Protein AF-A0A7W0J9W2-F1 (afdb_monomer_lite)

Sequence (109 aa):
MKICPLNRRNPKALREWMARLPEGSPWLFPSRKGKANGFGEKEPQPITVRGLGYAVKRYAELAKVEDVSCHDLRHRFGYRMAEKTALHRLAQIMGHDSLDTTMVYVRGT

Secondary structure (DSSP, 8-state):
----PPPTT-HHHHHHHHTTSPTT---SSB-TT-EE-TTS-EE--BPPHHHHHHHHHHHHHHTT--S--HHHHHHHHHHHHHTTS-HHHHHHHHT-SSSHHHHTTTS--

pLDDT: mean 84.44, std 9.6, range [45.12, 96.06]

Structure (mmCIF, N/CA/C/O backbone):
data_AF-A0A7W0J9W2-F1
#
_entry.id   AF-A0A7W0J9W2-F1
#
loop_
_atom_site.group_PDB
_atom_site.id
_atom_site.type_symbol
_atom_site.label_atom_id
_atom_site.label_alt_id
_atom_site.label_comp_id
_atom_site.label_asym_id
_atom_site.label_entity_id
_atom_site.label_seq_id
_atom_site.pdbx_PDB_ins_code
_atom_site.Cartn_x
_atom_site.Cartn_y
_atom_site.Cartn_z
_atom_site.occupancy
_atom_site.B_iso_or_equiv
_atom_site.auth_seq_id
_atom_site.auth_comp_id
_atom_site.auth_asym_id
_atom_site.auth_atom_id
_atom_site.pdbx_PDB_model_num
ATOM 1 N N . MET A 1 1 ? -14.549 -11.418 -9.555 1.00 50.00 1 MET A N 1
ATOM 2 C CA . MET A 1 1 ? -13.825 -11.295 -8.268 1.00 50.00 1 MET A CA 1
ATOM 3 C C . MET A 1 1 ? -12.331 -11.229 -8.567 1.00 50.00 1 MET A C 1
ATOM 5 O O . MET A 1 1 ? -11.818 -12.170 -9.156 1.00 50.00 1 MET A O 1
ATOM 9 N N . LYS A 1 2 ? -11.652 -10.109 -8.276 1.00 66.88 2 LYS A N 1
ATOM 10 C CA . LYS A 1 2 ? -10.203 -9.957 -8.521 1.00 66.88 2 LYS A CA 1
ATOM 11 C C . LYS A 1 2 ? -9.446 -10.510 -7.308 1.00 66.88 2 LYS A C 1
ATOM 13 O O . LYS A 1 2 ? -9.701 -10.071 -6.192 1.00 66.88 2 LYS A O 1
ATOM 18 N N . ILE A 1 3 ? -8.566 -11.489 -7.513 1.00 69.75 3 ILE A N 1
ATOM 19 C CA . ILE A 1 3 ? -7.782 -12.121 -6.441 1.00 69.75 3 ILE A CA 1
ATOM 20 C C . ILE A 1 3 ? -6.365 -11.548 -6.490 1.00 69.75 3 ILE A C 1
ATOM 22 O O . ILE A 1 3 ? -5.669 -11.719 -7.487 1.00 69.75 3 ILE A O 1
ATOM 26 N N . CYS A 1 4 ? -5.934 -10.888 -5.413 1.00 69.75 4 CYS A N 1
ATOM 27 C CA . CYS A 1 4 ? -4.552 -10.445 -5.251 1.00 69.75 4 CYS A CA 1
ATOM 28 C C . CYS A 1 4 ? -3.817 -11.430 -4.326 1.00 69.75 4 CYS A C 1
ATOM 30 O O . CYS A 1 4 ? -4.197 -11.556 -3.158 1.00 69.75 4 CYS A O 1
ATOM 32 N N . PRO A 1 5 ? -2.803 -12.163 -4.818 1.00 70.81 5 PRO A N 1
ATOM 33 C CA . PRO A 1 5 ? -2.080 -13.123 -3.999 1.00 70.81 5 PRO A CA 1
ATOM 34 C C . PRO A 1 5 ? -1.268 -12.402 -2.919 1.00 70.81 5 PRO A C 1
ATOM 36 O O . PRO A 1 5 ? -0.431 -11.546 -3.207 1.00 70.81 5 PRO A O 1
ATOM 39 N N . LEU A 1 6 ? -1.478 -12.783 -1.660 1.00 71.56 6 LEU A N 1
ATOM 40 C CA . LEU A 1 6 ? -0.616 -12.354 -0.562 1.00 71.56 6 LEU A CA 1
ATOM 41 C C . LEU A 1 6 ? 0.713 -13.109 -0.637 1.00 71.56 6 LEU A C 1
ATOM 43 O O . LEU A 1 6 ? 0.747 -14.312 -0.906 1.00 71.56 6 LEU A O 1
ATOM 47 N N . ASN A 1 7 ? 1.826 -12.414 -0.394 1.00 69.44 7 ASN A N 1
ATOM 48 C CA . ASN A 1 7 ? 3.127 -13.070 -0.408 1.00 69.44 7 ASN A CA 1
ATOM 49 C C . ASN A 1 7 ? 3.202 -14.153 0.690 1.00 69.44 7 ASN A C 1
ATOM 51 O O . ASN A 1 7 ? 2.643 -14.027 1.781 1.00 69.44 7 ASN A O 1
ATOM 55 N N . ARG A 1 8 ? 3.936 -15.234 0.414 1.00 63.12 8 ARG A N 1
ATOM 56 C CA . ARG A 1 8 ? 4.056 -16.389 1.322 1.00 63.12 8 ARG A CA 1
ATOM 57 C C . ARG A 1 8 ? 4.730 -16.041 2.664 1.00 63.12 8 ARG A C 1
ATOM 59 O O . ARG A 1 8 ? 4.661 -16.829 3.601 1.00 63.12 8 ARG A O 1
ATOM 66 N N . ARG A 1 9 ? 5.376 -14.868 2.765 1.00 58.56 9 ARG A N 1
ATOM 67 C CA . ARG A 1 9 ? 6.154 -14.422 3.934 1.00 58.56 9 ARG A CA 1
ATOM 68 C C . ARG A 1 9 ? 5.336 -13.720 5.024 1.00 58.56 9 ARG A C 1
ATOM 70 O O . ARG A 1 9 ? 5.830 -13.671 6.143 1.00 58.56 9 ARG A O 1
ATOM 77 N N . ASN A 1 10 ? 4.114 -13.235 4.770 1.00 61.41 10 ASN A N 1
ATOM 78 C CA . ASN A 1 10 ? 3.383 -12.414 5.757 1.00 61.41 10 ASN A CA 1
ATOM 79 C C . ASN A 1 10 ? 2.094 -12.965 6.404 1.00 61.41 10 ASN A C 1
ATOM 81 O O . ASN A 1 10 ? 1.330 -12.165 6.950 1.00 61.41 10 ASN A O 1
ATOM 85 N N . PRO A 1 11 ? 1.822 -14.283 6.477 1.00 72.62 11 PRO A N 1
ATOM 86 C CA . PRO A 1 11 ? 0.640 -14.728 7.206 1.00 72.62 11 PRO A CA 1
ATOM 87 C C . PRO A 1 11 ? 0.777 -14.521 8.726 1.00 72.62 11 PRO A C 1
ATOM 89 O O . PRO A 1 11 ? -0.234 -14.401 9.405 1.00 72.62 11 PRO A O 1
ATOM 92 N N . LYS A 1 12 ? 1.998 -14.445 9.281 1.00 83.88 12 LYS A N 1
ATOM 93 C CA . LYS A 1 12 ? 2.212 -14.274 10.729 1.00 83.88 12 LYS A CA 1
ATOM 94 C C . LYS A 1 12 ? 1.751 -12.902 11.227 1.00 83.88 12 LYS A C 1
ATOM 96 O O . LYS A 1 12 ? 0.871 -12.845 12.074 1.00 83.88 12 LYS A O 1
ATOM 101 N N . ALA A 1 13 ? 2.286 -11.819 10.661 1.00 84.50 13 ALA A N 1
ATOM 102 C CA . ALA A 1 13 ? 1.925 -10.460 11.065 1.00 84.50 13 ALA A CA 1
ATOM 103 C C . ALA A 1 13 ? 0.425 -10.181 10.869 1.00 84.50 13 ALA A C 1
ATOM 105 O O . ALA A 1 13 ? -0.204 -9.553 11.715 1.00 84.50 13 ALA A O 1
ATOM 106 N N . LEU A 1 14 ? -0.164 -10.698 9.782 1.00 86.62 14 LEU A N 1
ATOM 107 C CA . LEU A 1 14 ? -1.599 -10.563 9.540 1.00 86.62 14 LEU A CA 1
ATOM 108 C C . LEU A 1 14 ? -2.431 -11.327 10.579 1.00 86.62 14 LEU A C 1
ATOM 110 O O . LEU A 1 14 ? -3.407 -10.784 11.080 1.00 86.62 14 LEU A O 1
ATOM 114 N N . ARG A 1 15 ? -2.036 -12.551 10.948 1.00 88.31 15 ARG A N 1
ATOM 115 C CA . ARG A 1 15 ? -2.712 -13.320 12.007 1.00 88.31 15 ARG A CA 1
ATOM 116 C C . ARG A 1 15 ? -2.591 -12.648 13.372 1.00 88.31 15 ARG A C 1
ATOM 118 O O . ARG A 1 15 ? -3.585 -12.541 14.079 1.00 88.31 15 ARG A O 1
ATOM 125 N N . GLU A 1 16 ? -1.400 -12.168 13.723 1.00 90.56 16 GLU A N 1
ATOM 126 C CA . GLU A 1 16 ? -1.165 -11.426 14.970 1.00 90.56 16 GLU A CA 1
ATOM 127 C C . GLU A 1 16 ? -1.996 -10.143 15.032 1.00 90.56 16 GLU A C 1
ATOM 129 O O . GLU A 1 16 ? -2.494 -9.777 16.093 1.00 90.56 16 GLU A O 1
ATOM 134 N N . TRP A 1 17 ? -2.170 -9.471 13.893 1.00 89.44 17 TRP A N 1
ATOM 135 C CA . TRP A 1 17 ? -3.061 -8.326 13.774 1.00 89.44 17 TRP A CA 1
ATOM 136 C C . TRP A 1 17 ? -4.532 -8.719 13.937 1.00 89.44 17 TRP A C 1
ATOM 138 O O . TRP A 1 17 ? -5.239 -8.098 14.725 1.00 89.44 17 TRP A O 1
ATOM 148 N N . MET A 1 18 ? -4.984 -9.770 13.245 1.00 89.69 18 MET A N 1
ATOM 149 C CA . MET A 1 18 ? -6.366 -10.253 13.327 1.00 89.69 18 MET A CA 1
ATOM 150 C C . MET A 1 18 ? -6.752 -10.669 14.751 1.00 89.69 18 MET A C 1
ATOM 152 O O . MET A 1 18 ? -7.871 -10.402 15.172 1.00 89.69 18 MET A O 1
ATOM 156 N N . ALA A 1 19 ? -5.817 -11.239 15.516 1.00 90.88 19 ALA A N 1
ATOM 157 C CA . ALA A 1 19 ? -6.024 -11.585 16.924 1.00 90.88 19 ALA A CA 1
ATOM 158 C C . ALA A 1 19 ? -6.236 -10.365 17.846 1.00 90.88 19 ALA A C 1
ATOM 160 O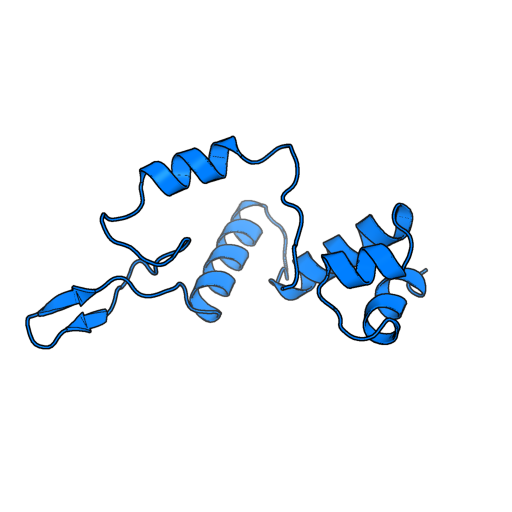 O . ALA A 1 19 ? -6.666 -10.528 18.982 1.00 90.88 19 ALA A O 1
ATOM 161 N N . ARG A 1 20 ? -5.918 -9.149 17.382 1.00 89.12 20 ARG A N 1
ATOM 162 C CA . ARG A 1 20 ? -6.090 -7.887 18.126 1.00 89.12 20 ARG A CA 1
ATOM 163 C C . ARG A 1 20 ? -7.280 -7.064 17.634 1.00 89.12 20 ARG A C 1
ATOM 165 O O . ARG A 1 20 ? -7.457 -5.934 18.093 1.00 89.12 20 ARG A O 1
ATOM 172 N N . LEU A 1 21 ? -8.044 -7.566 16.663 1.00 87.31 21 LEU A N 1
ATOM 173 C CA . LEU A 1 21 ? -9.198 -6.840 16.149 1.00 87.31 21 LEU A CA 1
ATOM 174 C C . LEU A 1 21 ? -10.288 -6.747 17.224 1.00 87.31 21 LEU A C 1
ATOM 176 O O . LEU A 1 21 ? -10.486 -7.707 17.968 1.00 87.31 21 LEU A O 1
ATOM 180 N N . PRO A 1 22 ? -11.009 -5.614 17.303 1.00 81.50 22 PRO A N 1
ATOM 181 C CA . PRO A 1 22 ? -12.204 -5.523 18.128 1.00 81.50 22 PRO A CA 1
ATOM 182 C C . PRO A 1 22 ? -13.197 -6.621 17.749 1.00 81.50 22 PRO A C 1
ATOM 184 O O . PRO A 1 22 ? -13.398 -6.896 16.559 1.00 81.50 22 PRO A O 1
ATOM 187 N N . GLU A 1 23 ? -13.823 -7.222 18.757 1.00 79.38 23 GLU A N 1
ATOM 188 C CA . GLU A 1 23 ? -14.860 -8.227 18.553 1.00 79.38 23 GLU A CA 1
ATOM 189 C C . GLU A 1 23 ? -15.985 -7.655 17.677 1.00 79.38 23 GLU A C 1
ATOM 191 O O . GLU A 1 23 ? -16.393 -6.503 17.830 1.00 79.38 23 GLU A O 1
ATOM 196 N N . GLY A 1 24 ? -16.423 -8.433 16.686 1.00 78.19 24 GLY A N 1
ATOM 197 C CA . GLY A 1 24 ? -17.469 -8.013 15.751 1.00 78.19 24 GLY A CA 1
ATOM 198 C C . GLY A 1 24 ? -17.055 -6.968 14.705 1.00 78.19 24 GLY A C 1
ATOM 199 O O . GLY A 1 24 ? -17.919 -6.505 13.963 1.00 78.19 24 GLY A O 1
ATOM 200 N N . SER A 1 25 ? -15.773 -6.591 14.584 1.00 81.94 25 SER A N 1
ATOM 201 C CA . SER A 1 25 ? -15.334 -5.673 13.519 1.00 81.94 25 SER A CA 1
ATOM 202 C C . SER A 1 25 ? -15.499 -6.310 12.128 1.00 81.94 25 SER A C 1
ATOM 204 O O . SER A 1 25 ? -14.803 -7.282 11.825 1.00 81.94 25 SER A O 1
ATOM 206 N N . PRO A 1 26 ? -16.315 -5.736 11.220 1.00 88.25 26 PRO A N 1
ATOM 207 C CA . PRO A 1 26 ? -16.460 -6.256 9.857 1.00 88.25 26 PRO A CA 1
ATOM 208 C C . PRO A 1 26 ? -15.267 -5.891 8.955 1.00 88.25 26 PRO A C 1
ATOM 210 O O . PRO A 1 26 ? -15.161 -6.362 7.823 1.00 88.25 26 PRO A O 1
ATOM 213 N N . TRP A 1 27 ? -14.358 -5.036 9.435 1.00 90.94 27 TRP A N 1
ATOM 214 C CA . TRP A 1 27 ? -13.235 -4.507 8.667 1.00 90.94 27 TRP A CA 1
ATOM 215 C C . TRP A 1 27 ? -11.914 -5.130 9.113 1.00 90.94 27 TRP A C 1
ATOM 217 O O . TRP A 1 27 ? -11.613 -5.161 10.306 1.00 90.94 27 TRP A O 1
ATOM 227 N N . LEU A 1 28 ? -11.074 -5.526 8.147 1.00 90.31 28 LEU A N 1
ATOM 228 C CA . LEU A 1 28 ? -9.719 -6.021 8.419 1.00 90.31 28 LEU A CA 1
ATOM 229 C C . LEU A 1 28 ? -8.811 -4.935 9.016 1.00 90.31 28 LEU A C 1
ATOM 231 O O . LEU A 1 28 ? -7.925 -5.242 9.802 1.00 90.31 28 LEU A O 1
ATOM 235 N N . PHE A 1 29 ? -9.029 -3.668 8.656 1.00 91.06 29 PHE A N 1
ATOM 236 C CA . PHE A 1 29 ? -8.276 -2.524 9.172 1.00 91.06 29 PHE A CA 1
ATOM 237 C C . PHE A 1 29 ? -9.240 -1.444 9.683 1.00 91.06 29 PHE A C 1
ATOM 239 O O . PHE A 1 29 ? -9.588 -0.527 8.931 1.00 91.06 29 PHE A O 1
ATOM 246 N N . PRO A 1 30 ? -9.709 -1.543 10.939 1.00 90.62 30 PRO A N 1
ATOM 247 C CA . PRO A 1 30 ? -10.562 -0.526 11.529 1.00 90.62 30 PRO A CA 1
ATOM 248 C C . PRO A 1 30 ? -9.782 0.761 11.843 1.00 90.62 30 PRO A C 1
ATOM 250 O O . PRO A 1 30 ? -8.621 0.750 12.257 1.00 90.62 30 PRO A O 1
ATOM 253 N N . SER A 1 31 ? -10.442 1.899 11.669 1.00 87.62 31 SER A N 1
ATOM 254 C CA . SER A 1 31 ? -9.978 3.213 12.095 1.00 87.62 31 SER A CA 1
ATOM 255 C C . SER A 1 31 ? -9.985 3.317 13.617 1.00 87.62 31 SER A C 1
ATOM 257 O O . SER A 1 31 ? -10.970 2.987 14.274 1.00 87.62 31 SER A O 1
ATOM 259 N N . ARG A 1 32 ? -8.921 3.894 14.184 1.00 79.50 32 ARG A N 1
ATOM 260 C CA . ARG A 1 32 ? -8.785 4.098 15.634 1.00 79.50 32 ARG A CA 1
ATOM 261 C C . ARG A 1 32 ? -9.831 5.050 16.226 1.00 79.50 32 ARG A C 1
ATOM 263 O O . ARG A 1 32 ? -10.109 4.977 17.417 1.00 79.50 32 ARG A O 1
ATOM 270 N N . LYS A 1 33 ? -10.374 5.981 15.431 1.00 77.94 33 LYS A N 1
ATOM 271 C CA . LYS A 1 33 ? -11.331 6.982 15.934 1.00 77.94 33 LYS A CA 1
ATOM 272 C C . LYS A 1 33 ? -12.754 6.431 16.089 1.00 77.94 33 LYS A C 1
ATOM 274 O O . LYS A 1 33 ? -13.472 6.942 16.945 1.00 77.94 33 LYS A O 1
ATOM 279 N N . GLY A 1 34 ? -13.132 5.406 15.315 1.00 76.44 34 GLY A N 1
ATOM 280 C CA . GLY A 1 34 ? -14.525 4.956 15.193 1.00 76.44 34 GLY A CA 1
ATOM 281 C C . GLY A 1 34 ? -15.477 6.083 14.764 1.00 76.44 34 GLY A C 1
ATOM 282 O O . GLY A 1 34 ? -15.042 7.203 14.473 1.00 76.44 34 GLY A O 1
ATOM 283 N N . LYS A 1 35 ? -16.778 5.802 14.732 1.00 80.75 35 LYS A N 1
ATOM 284 C CA . LYS A 1 35 ? -17.831 6.825 14.634 1.00 80.75 35 LYS A CA 1
ATOM 285 C C . LYS A 1 35 ? -18.756 6.660 15.831 1.00 80.75 35 LYS A C 1
ATOM 287 O O . LYS A 1 35 ? -19.187 5.547 16.101 1.00 80.75 35 LYS A O 1
ATOM 292 N N . ALA A 1 36 ? -19.019 7.746 16.554 1.00 80.75 36 ALA A N 1
ATOM 293 C CA . ALA A 1 36 ? -20.008 7.716 17.621 1.00 80.75 36 ALA A CA 1
ATOM 294 C C . ALA A 1 36 ? -21.401 7.523 17.008 1.00 80.75 36 ALA A C 1
ATOM 296 O O . ALA A 1 36 ? -21.757 8.234 16.060 1.00 80.75 36 ALA A O 1
ATOM 297 N N . ASN A 1 37 ? -22.157 6.561 17.521 1.00 79.94 37 ASN A N 1
ATOM 298 C CA . ASN A 1 37 ? -23.570 6.417 17.206 1.00 79.94 37 ASN A CA 1
ATOM 299 C C . ASN A 1 37 ? -24.410 7.384 18.063 1.00 79.94 37 ASN A C 1
A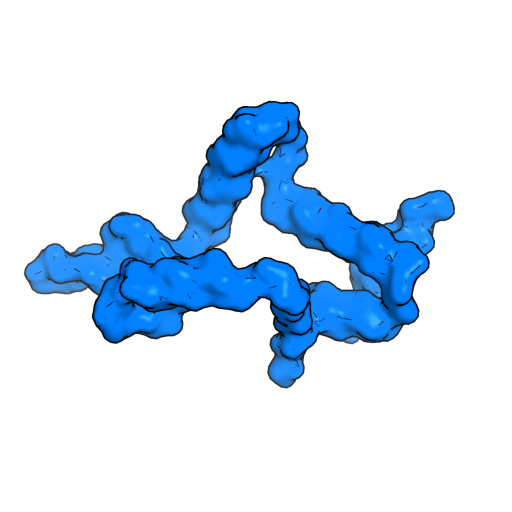TOM 301 O O . ASN A 1 37 ? -23.882 8.118 18.902 1.00 79.94 37 ASN A O 1
ATOM 305 N N . GLY A 1 38 ? -25.728 7.403 17.843 1.00 79.44 38 GLY A N 1
ATOM 306 C CA . GLY A 1 38 ? -26.657 8.267 18.586 1.00 79.44 38 GLY A CA 1
ATOM 307 C C . GLY A 1 38 ? -26.698 8.015 20.101 1.00 79.44 38 GLY A C 1
ATOM 308 O O . GLY A 1 38 ? -27.253 8.832 20.826 1.00 79.44 38 GLY A O 1
ATOM 309 N N . PHE A 1 39 ? -26.084 6.927 20.575 1.00 79.38 39 PHE A N 1
ATOM 310 C CA . PHE A 1 39 ? -26.012 6.524 21.980 1.00 79.38 39 PHE A CA 1
ATOM 311 C C . PHE A 1 39 ? -24.620 6.749 22.599 1.00 79.38 39 PHE A C 1
ATOM 313 O O . PHE A 1 39 ? -24.389 6.395 23.751 1.00 79.38 39 PHE A O 1
ATOM 320 N N . GLY A 1 40 ? -23.679 7.353 21.861 1.00 77.94 40 GLY A N 1
ATOM 321 C CA . GLY A 1 40 ? -22.325 7.652 22.343 1.00 77.94 40 GLY A CA 1
ATOM 322 C C . GLY A 1 40 ? -21.339 6.479 22.273 1.00 77.94 40 GLY A C 1
ATOM 323 O O . GLY A 1 40 ? -20.154 6.661 22.567 1.00 77.94 40 GLY A O 1
ATOM 324 N N . GLU A 1 41 ? -21.778 5.302 21.828 1.00 80.69 41 GLU A N 1
ATOM 325 C CA . GLU A 1 41 ? -20.902 4.157 21.583 1.00 80.69 41 GLU A CA 1
ATOM 326 C C . GLU A 1 41 ? -20.135 4.349 20.272 1.00 80.69 41 GLU A C 1
ATOM 328 O O . GLU A 1 41 ? -20.632 4.937 19.308 1.00 80.69 41 GLU A O 1
ATOM 333 N N . LYS A 1 42 ? -18.892 3.864 20.221 1.00 80.56 42 LYS A N 1
ATOM 334 C CA . LYS A 1 42 ? -18.055 3.982 19.023 1.00 80.56 42 LYS A CA 1
ATOM 335 C C . LYS A 1 42 ? -18.166 2.732 18.174 1.00 80.56 42 LYS A C 1
ATOM 337 O O . LYS A 1 42 ? -17.596 1.698 18.507 1.00 80.56 42 LYS A O 1
ATOM 342 N N . GLU A 1 43 ? -18.797 2.875 17.022 1.00 83.31 43 GLU A N 1
ATOM 343 C CA . GLU A 1 43 ? -18.845 1.818 16.025 1.00 83.31 43 GLU A CA 1
ATOM 344 C C . GLU A 1 43 ? -17.525 1.752 15.236 1.00 83.31 43 GLU A C 1
ATOM 346 O O . GLU A 1 43 ? -16.976 2.801 14.848 1.00 83.31 43 GLU A O 1
ATOM 351 N N . PRO A 1 44 ? -17.004 0.540 14.959 1.00 84.38 44 PRO A N 1
ATOM 352 C CA . PRO A 1 44 ? -15.843 0.357 14.102 1.00 84.38 44 PRO A CA 1
ATOM 353 C C . PRO A 1 44 ? -16.108 0.900 12.697 1.00 84.38 44 PRO A C 1
ATOM 355 O O . PRO A 1 44 ? -17.086 0.557 12.041 1.00 84.38 44 PRO A O 1
ATOM 358 N N . GLN A 1 45 ? -15.191 1.723 12.203 1.00 89.25 45 GLN A N 1
ATOM 359 C CA . GLN A 1 45 ? -15.227 2.251 10.839 1.00 89.25 45 GLN A CA 1
ATOM 360 C C . GLN A 1 45 ? -14.008 1.751 10.073 1.00 89.25 45 GLN A C 1
ATOM 362 O O . GLN A 1 45 ? -12.974 1.534 10.706 1.00 89.25 45 GLN A O 1
ATOM 367 N N . PRO A 1 46 ? -14.062 1.600 8.741 1.00 91.62 46 PRO A N 1
ATOM 368 C CA . PRO A 1 46 ? -12.872 1.258 7.979 1.00 91.62 46 PRO A CA 1
ATOM 369 C C . PRO A 1 46 ? -11.840 2.390 8.066 1.00 91.62 46 PRO A C 1
ATOM 371 O O . PRO A 1 46 ? -12.172 3.564 8.273 1.00 91.62 46 PRO A O 1
ATOM 374 N N . ILE A 1 47 ? -10.562 2.050 7.904 1.00 92.31 47 ILE A N 1
ATOM 375 C CA . ILE A 1 47 ? -9.518 3.058 7.725 1.00 92.31 47 ILE A CA 1
ATOM 376 C C . ILE A 1 47 ? -9.838 3.936 6.506 1.00 92.31 47 ILE A C 1
ATOM 378 O O . ILE A 1 47 ? -10.215 3.452 5.441 1.00 92.31 47 ILE A O 1
ATOM 382 N N . THR A 1 48 ? -9.687 5.250 6.659 1.00 92.50 48 THR A N 1
ATOM 383 C CA . THR A 1 48 ? -9.876 6.185 5.546 1.00 92.50 48 THR A CA 1
ATOM 384 C C . THR A 1 48 ? -8.632 6.224 4.662 1.00 92.50 48 THR A C 1
ATOM 386 O O . THR A 1 48 ? -7.523 5.976 5.136 1.00 92.50 48 THR A O 1
ATOM 389 N N . VAL A 1 49 ? -8.780 6.630 3.397 1.00 91.81 49 VAL A N 1
ATOM 390 C CA . VAL A 1 49 ? -7.640 6.834 2.477 1.00 91.81 49 VAL A CA 1
ATOM 391 C C . VAL A 1 49 ? -6.597 7.771 3.091 1.00 91.81 49 VAL A C 1
ATOM 393 O O . VAL A 1 49 ? -5.402 7.485 3.077 1.00 91.81 49 VAL A O 1
ATOM 396 N N . ARG A 1 50 ? -7.052 8.861 3.718 1.00 90.62 50 ARG A N 1
ATOM 397 C CA . ARG A 1 50 ? -6.179 9.803 4.426 1.00 90.62 50 ARG A CA 1
ATOM 398 C C . ARG A 1 50 ? -5.485 9.152 5.626 1.00 90.62 50 ARG A C 1
ATOM 400 O O . ARG A 1 50 ? -4.300 9.381 5.835 1.00 90.62 50 ARG A O 1
ATOM 407 N N . GLY A 1 51 ? -6.203 8.336 6.400 1.00 91.69 51 GLY A N 1
ATOM 408 C CA . GLY A 1 51 ? -5.636 7.582 7.520 1.00 91.69 51 GLY A CA 1
ATOM 409 C C . GLY A 1 51 ? -4.543 6.611 7.075 1.00 91.69 51 GLY A C 1
ATOM 410 O O . GLY A 1 51 ? -3.488 6.549 7.704 1.00 91.69 51 GLY A O 1
ATOM 411 N N . LEU A 1 52 ? -4.757 5.918 5.954 1.00 92.25 52 LEU A N 1
ATOM 412 C CA . LEU A 1 52 ? -3.750 5.050 5.349 1.00 92.25 52 LEU A CA 1
ATOM 413 C C . LEU A 1 52 ? -2.536 5.853 4.860 1.00 92.25 52 LEU A C 1
ATOM 415 O O . LEU A 1 52 ? -1.403 5.471 5.141 1.00 92.25 52 LEU A O 1
ATOM 419 N N . GLY A 1 53 ? -2.761 6.999 4.212 1.00 93.12 53 GLY A N 1
ATOM 420 C CA . GLY A 1 53 ? -1.692 7.909 3.793 1.00 93.12 53 GLY A CA 1
ATOM 421 C C . GLY A 1 53 ? -0.831 8.394 4.963 1.00 93.12 53 GLY A C 1
ATOM 422 O O . GLY A 1 53 ? 0.393 8.364 4.875 1.00 93.12 53 GLY A O 1
ATOM 423 N N . TYR A 1 54 ? -1.448 8.754 6.094 1.00 92.25 54 TYR A N 1
ATOM 424 C CA . TYR A 1 54 ? -0.712 9.097 7.316 1.00 92.25 54 TYR A CA 1
ATOM 425 C C . TYR A 1 54 ? 0.109 7.926 7.859 1.00 92.25 54 TYR A C 1
ATOM 427 O O . TYR A 1 54 ? 1.238 8.133 8.299 1.00 92.25 54 TYR A O 1
ATOM 435 N N . ALA A 1 55 ? -0.435 6.706 7.832 1.00 92.62 55 ALA A N 1
ATOM 436 C CA . ALA A 1 55 ? 0.302 5.523 8.263 1.00 92.62 55 ALA A CA 1
ATOM 437 C C . ALA A 1 55 ? 1.539 5.287 7.383 1.00 92.62 55 ALA A C 1
ATOM 439 O O . ALA A 1 55 ? 2.630 5.098 7.917 1.00 92.62 55 ALA A O 1
ATOM 440 N N . VAL A 1 56 ? 1.391 5.364 6.056 1.00 93.94 56 VAL A N 1
ATOM 441 C CA . VAL A 1 56 ? 2.514 5.231 5.114 1.00 93.94 56 VAL A CA 1
ATOM 442 C C . VAL A 1 56 ? 3.563 6.310 5.357 1.00 93.94 56 VAL A C 1
ATOM 444 O O . VAL A 1 56 ? 4.730 5.971 5.531 1.00 93.94 56 VAL A O 1
ATOM 447 N N . LYS A 1 57 ? 3.150 7.579 5.465 1.00 92.94 57 LYS A N 1
ATOM 448 C CA . LYS A 1 57 ? 4.066 8.697 5.726 1.00 92.94 57 LYS A CA 1
ATOM 449 C C . LYS A 1 57 ? 4.869 8.486 7.011 1.00 92.94 57 LYS A C 1
ATOM 451 O O . LYS A 1 57 ? 6.089 8.589 6.994 1.00 92.94 57 LYS A O 1
ATOM 456 N N . ARG A 1 58 ? 4.200 8.096 8.101 1.00 93.75 58 ARG A N 1
ATOM 457 C CA . ARG A 1 58 ? 4.855 7.811 9.385 1.00 93.75 58 ARG A CA 1
ATOM 458 C C . ARG A 1 58 ? 5.939 6.738 9.253 1.00 93.75 58 ARG A C 1
ATOM 460 O O . ARG A 1 58 ? 7.009 6.872 9.836 1.00 93.75 58 A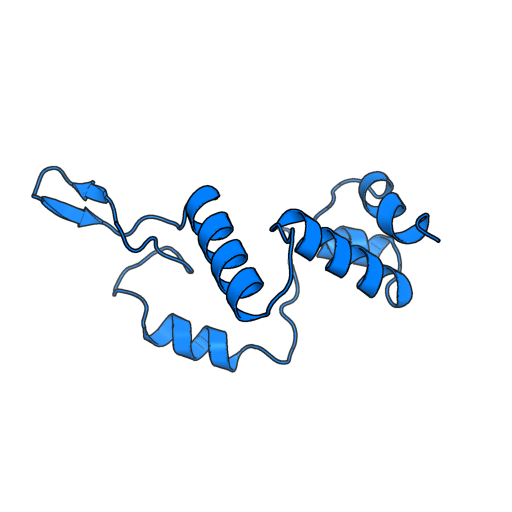RG A O 1
ATOM 467 N N . TYR A 1 59 ? 5.661 5.645 8.543 1.00 94.44 59 TYR A N 1
ATOM 468 C CA . TYR A 1 59 ? 6.649 4.576 8.379 1.00 94.44 59 TYR A CA 1
ATOM 469 C C . TYR A 1 59 ? 7.767 4.948 7.402 1.00 94.44 59 TYR A C 1
ATOM 471 O O . TYR A 1 59 ? 8.894 4.506 7.608 1.00 94.44 59 TYR A O 1
ATOM 479 N N . ALA A 1 60 ? 7.487 5.774 6.392 1.00 94.44 60 ALA A N 1
ATOM 480 C CA . ALA A 1 60 ? 8.506 6.320 5.500 1.00 94.44 60 ALA A CA 1
ATOM 481 C C . ALA A 1 60 ? 9.500 7.207 6.272 1.00 94.44 60 ALA A C 1
ATOM 483 O O . ALA A 1 60 ? 10.707 6.991 6.179 1.00 94.44 60 ALA A O 1
ATOM 484 N N . GLU A 1 61 ? 9.000 8.098 7.136 1.00 94.00 61 GLU A N 1
ATOM 485 C CA . GLU A 1 61 ? 9.822 8.934 8.025 1.00 94.00 61 GLU A CA 1
ATOM 486 C C . GLU A 1 61 ? 10.707 8.086 8.954 1.00 94.00 61 GLU A C 1
ATOM 488 O O . GLU A 1 61 ? 11.914 8.307 9.042 1.00 94.00 61 GLU A O 1
ATOM 493 N N . LEU A 1 62 ? 10.137 7.061 9.603 1.00 95.56 62 LEU A N 1
ATOM 494 C CA . LEU A 1 62 ? 10.896 6.138 10.461 1.00 95.56 62 LEU A CA 1
ATOM 495 C C . LEU A 1 62 ? 11.972 5.362 9.689 1.00 95.56 62 LEU A C 1
ATOM 497 O O . LEU A 1 62 ? 13.043 5.085 10.227 1.00 95.56 62 LEU A O 1
ATOM 501 N N . ALA A 1 63 ? 11.686 5.009 8.436 1.00 95.44 63 ALA A N 1
ATOM 502 C CA . ALA A 1 63 ? 12.624 4.339 7.546 1.00 95.44 63 ALA A CA 1
ATOM 503 C C . ALA A 1 63 ? 13.631 5.301 6.889 1.00 95.44 63 ALA A C 1
ATOM 505 O O . ALA A 1 63 ? 14.511 4.830 6.171 1.00 95.44 63 ALA A O 1
ATOM 506 N N . LYS A 1 64 ? 13.521 6.617 7.135 1.00 96.06 64 LYS A N 1
ATOM 507 C CA . LYS A 1 64 ? 14.312 7.678 6.486 1.00 96.06 64 LYS A CA 1
ATOM 508 C C . LYS A 1 64 ? 14.217 7.634 4.958 1.00 96.06 64 LYS A C 1
ATOM 510 O O . LYS A 1 64 ? 15.214 7.793 4.259 1.00 96.06 64 LYS A O 1
ATOM 515 N N . VAL A 1 65 ? 13.013 7.380 4.451 1.00 94.12 65 VAL A N 1
ATOM 516 C CA . VAL A 1 65 ? 12.700 7.432 3.022 1.00 94.12 65 VAL A CA 1
ATOM 517 C C . VAL A 1 65 ? 11.774 8.616 2.787 1.00 94.12 65 VAL A C 1
ATOM 519 O O . VAL A 1 65 ? 10.705 8.704 3.389 1.00 94.12 65 VAL A O 1
ATOM 522 N N . GLU A 1 66 ? 12.199 9.524 1.921 1.00 90.06 66 GLU A N 1
ATOM 523 C CA . GLU A 1 66 ? 11.450 10.731 1.585 1.00 90.06 66 GLU A CA 1
ATOM 524 C C . GLU A 1 66 ? 10.447 10.465 0.453 1.00 90.06 66 GLU A C 1
ATOM 526 O O . GLU A 1 66 ? 10.590 9.508 -0.310 1.00 90.06 66 GLU A O 1
ATOM 531 N N . ASP A 1 67 ? 9.401 11.294 0.391 1.00 85.25 67 ASP A N 1
ATOM 532 C CA . ASP A 1 67 ? 8.433 11.368 -0.713 1.00 85.25 67 ASP A CA 1
ATOM 533 C C . ASP A 1 67 ? 7.777 10.042 -1.142 1.00 85.25 67 ASP A C 1
ATOM 535 O O . ASP A 1 67 ? 7.521 9.797 -2.318 1.00 85.25 67 ASP A O 1
ATOM 539 N N . VAL A 1 68 ? 7.438 9.181 -0.174 1.00 92.12 68 VAL A N 1
ATOM 540 C CA . VAL A 1 68 ? 6.713 7.925 -0.435 1.00 92.12 68 VAL A CA 1
ATOM 541 C C . VAL A 1 68 ? 5.208 8.081 -0.226 1.00 92.12 68 VAL A C 1
ATOM 543 O O . VAL A 1 68 ? 4.736 8.350 0.883 1.00 92.12 68 VAL A O 1
ATOM 546 N N . SER A 1 69 ? 4.432 7.784 -1.268 1.00 91.19 69 SER A N 1
ATOM 547 C CA . SER A 1 69 ? 2.977 7.634 -1.207 1.00 91.19 69 SER A CA 1
ATOM 548 C C . SER A 1 69 ? 2.517 6.184 -1.419 1.00 91.19 69 SER A C 1
ATOM 550 O O . SER A 1 69 ? 3.268 5.293 -1.817 1.00 91.19 69 SER A O 1
ATOM 552 N N . CYS A 1 70 ? 1.222 5.933 -1.194 1.00 91.69 70 CYS A N 1
ATOM 553 C CA . CYS A 1 70 ? 0.609 4.633 -1.489 1.00 91.69 70 CYS A CA 1
ATOM 554 C C . CYS A 1 70 ? 0.718 4.256 -2.978 1.00 91.69 70 CYS A C 1
ATOM 556 O O . CYS A 1 70 ? 0.851 3.074 -3.304 1.00 91.69 70 CYS A O 1
ATOM 558 N N . HIS A 1 71 ? 0.657 5.244 -3.878 1.00 90.44 71 HIS A N 1
ATOM 559 C CA . HIS A 1 71 ? 0.769 5.003 -5.314 1.00 90.44 71 HIS A CA 1
ATOM 560 C C . HIS A 1 71 ? 2.200 4.623 -5.693 1.00 90.44 71 HIS A C 1
ATOM 562 O O . HIS A 1 71 ? 2.375 3.687 -6.469 1.00 90.44 71 HIS A O 1
ATOM 568 N N . ASP A 1 72 ? 3.217 5.232 -5.081 1.00 91.25 72 ASP A N 1
ATOM 569 C CA . ASP A 1 72 ? 4.625 4.891 -5.340 1.00 91.25 72 ASP A CA 1
ATOM 570 C C . ASP A 1 72 ? 4.936 3.450 -4.945 1.00 91.25 72 ASP A C 1
ATOM 572 O O . ASP A 1 72 ? 5.594 2.720 -5.687 1.00 91.25 72 ASP A O 1
ATOM 576 N N . LEU A 1 73 ? 4.379 2.989 -3.818 1.00 91.31 73 LEU A N 1
ATOM 577 C CA . LEU A 1 73 ? 4.476 1.588 -3.405 1.00 91.31 73 LEU A CA 1
ATOM 578 C C . LEU A 1 73 ? 3.845 0.649 -4.445 1.00 91.31 73 LEU A C 1
ATOM 580 O O . LEU A 1 73 ? 4.433 -0.383 -4.786 1.00 91.31 73 LEU A O 1
ATOM 584 N N . ARG A 1 74 ? 2.678 1.015 -4.990 1.00 90.12 74 ARG A N 1
ATOM 585 C CA . ARG A 1 74 ? 2.016 0.260 -6.066 1.00 90.12 74 ARG A CA 1
ATOM 586 C C . ARG A 1 74 ? 2.847 0.263 -7.348 1.00 90.12 74 ARG A C 1
ATOM 588 O O . ARG A 1 74 ? 2.999 -0.792 -7.963 1.00 90.12 74 ARG A O 1
ATOM 595 N N . HIS A 1 75 ? 3.405 1.406 -7.741 1.00 90.50 75 HIS A N 1
ATOM 596 C CA . HIS A 1 75 ? 4.247 1.496 -8.928 1.00 90.50 75 HIS A CA 1
ATOM 597 C C . HIS A 1 75 ? 5.513 0.660 -8.774 1.00 90.50 75 HIS A C 1
ATOM 599 O O . HIS A 1 75 ? 5.836 -0.136 -9.654 1.00 90.50 75 HIS A O 1
ATOM 605 N N . ARG A 1 76 ? 6.185 0.758 -7.623 1.00 90.25 76 ARG A N 1
ATOM 606 C CA . ARG A 1 76 ? 7.380 -0.035 -7.330 1.00 90.25 76 ARG A CA 1
ATOM 607 C C . ARG A 1 76 ? 7.090 -1.530 -7.368 1.00 90.25 76 ARG A C 1
ATOM 609 O O . ARG A 1 76 ? 7.908 -2.286 -7.888 1.00 90.25 76 ARG A O 1
ATOM 616 N N . PHE A 1 77 ? 5.941 -1.952 -6.844 1.00 89.88 77 PHE A N 1
ATOM 617 C CA . PHE A 1 77 ? 5.482 -3.331 -6.970 1.00 89.88 77 PHE A CA 1
ATOM 618 C C . PHE A 1 77 ? 5.301 -3.735 -8.442 1.00 89.88 77 PHE A C 1
ATOM 620 O O . PHE A 1 77 ? 5.828 -4.769 -8.847 1.00 89.88 77 PHE A O 1
ATOM 627 N N . GLY A 1 78 ? 4.622 -2.904 -9.239 1.00 90.12 78 GLY A N 1
ATOM 628 C CA . GLY A 1 78 ? 4.405 -3.131 -10.670 1.00 90.12 78 GLY 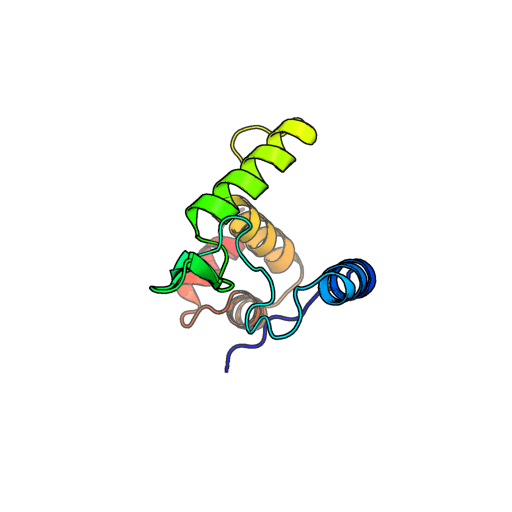A CA 1
ATOM 629 C C . GLY A 1 78 ? 5.709 -3.318 -11.447 1.00 90.12 78 GLY A C 1
ATOM 630 O O . GLY A 1 78 ? 5.894 -4.363 -12.067 1.00 90.12 78 GLY A O 1
ATOM 631 N N . TYR A 1 79 ? 6.645 -2.368 -11.334 1.00 90.38 79 TYR A N 1
ATOM 632 C CA . TYR A 1 79 ? 7.953 -2.437 -12.001 1.00 90.38 79 TYR A CA 1
ATOM 633 C C . TYR A 1 79 ? 8.737 -3.695 -11.607 1.00 90.38 79 TYR A C 1
ATOM 635 O O . TYR A 1 79 ? 9.197 -4.445 -12.462 1.00 90.38 79 TYR A O 1
ATOM 643 N N . ARG A 1 80 ? 8.829 -3.993 -10.303 1.00 90.38 80 ARG A N 1
ATOM 644 C CA . ARG A 1 80 ? 9.568 -5.170 -9.812 1.00 90.38 80 ARG A CA 1
ATOM 645 C C . ARG A 1 80 ? 8.968 -6.495 -10.269 1.00 90.38 80 ARG A C 1
ATOM 647 O O . ARG A 1 80 ? 9.695 -7.470 -10.438 1.00 90.38 80 ARG A O 1
ATOM 654 N N . MET A 1 81 ? 7.647 -6.559 -10.403 1.00 89.25 81 MET A N 1
ATOM 655 C CA . MET A 1 81 ? 6.968 -7.770 -10.852 1.00 89.25 81 MET A CA 1
ATOM 656 C C . MET A 1 81 ? 7.022 -7.926 -12.371 1.00 89.25 81 MET A C 1
ATOM 658 O O . MET A 1 81 ? 7.101 -9.065 -12.830 1.00 89.25 81 MET A O 1
ATOM 662 N N . ALA A 1 82 ? 7.037 -6.827 -13.133 1.00 90.62 82 ALA A N 1
ATOM 663 C CA . ALA A 1 82 ? 7.177 -6.837 -14.590 1.00 90.62 82 ALA A CA 1
ATOM 664 C C . ALA A 1 82 ? 8.468 -7.531 -15.052 1.00 90.62 82 ALA A C 1
ATOM 666 O O . ALA A 1 82 ? 8.434 -8.283 -16.020 1.00 90.62 82 ALA A O 1
ATOM 667 N N . GLU A 1 83 ? 9.563 -7.388 -14.297 1.00 89.19 83 GLU A N 1
ATOM 668 C CA . GLU A 1 83 ? 10.837 -8.085 -14.553 1.00 89.19 83 GLU A CA 1
ATOM 669 C C . GLU A 1 83 ? 10.712 -9.625 -14.546 1.00 89.19 83 GLU A C 1
ATOM 671 O O . GLU A 1 83 ? 11.542 -10.320 -15.125 1.00 89.19 83 GLU A O 1
ATOM 676 N N . LYS A 1 84 ? 9.713 -10.184 -13.847 1.00 90.00 84 LYS A N 1
ATOM 677 C CA . LYS A 1 84 ? 9.622 -11.631 -13.546 1.00 90.00 84 LYS A CA 1
ATOM 678 C C . LYS A 1 84 ? 8.293 -12.270 -13.935 1.00 90.00 84 LYS A C 1
ATOM 680 O O . LYS A 1 84 ? 8.111 -13.470 -13.742 1.00 90.00 84 LYS A O 1
ATOM 685 N N . THR A 1 85 ? 7.342 -11.477 -14.417 1.00 89.00 85 THR A N 1
ATOM 686 C CA . THR A 1 85 ? 5.944 -11.886 -14.567 1.00 89.00 85 THR A CA 1
ATOM 687 C C . THR A 1 85 ? 5.422 -11.446 -15.920 1.00 89.00 85 THR A C 1
ATOM 689 O O . THR A 1 85 ? 5.530 -10.279 -16.282 1.00 89.00 85 THR A O 1
ATOM 692 N N . ALA A 1 86 ? 4.786 -12.364 -16.648 1.00 90.44 86 ALA A N 1
ATOM 693 C CA . ALA A 1 86 ? 4.134 -12.033 -17.909 1.00 90.44 86 ALA A CA 1
ATOM 694 C C . ALA A 1 86 ? 3.073 -10.931 -17.719 1.00 90.44 86 ALA A C 1
ATOM 696 O O . ALA A 1 86 ? 2.309 -10.954 -16.749 1.00 90.44 86 ALA A O 1
ATOM 697 N N . LEU A 1 87 ? 2.980 -10.010 -18.683 1.00 87.25 87 LEU A N 1
ATOM 698 C CA . LEU A 1 87 ? 2.124 -8.817 -18.627 1.00 87.25 87 LEU A CA 1
ATOM 699 C C . LEU A 1 87 ? 0.672 -9.115 -18.212 1.00 87.25 87 LEU A C 1
ATOM 701 O O . LEU A 1 87 ? 0.120 -8.430 -17.356 1.00 87.25 87 LEU A O 1
ATOM 705 N N . HIS A 1 88 ? 0.060 -10.161 -18.772 1.00 88.06 88 HIS A N 1
ATOM 706 C CA . HIS A 1 88 ? -1.326 -10.529 -18.464 1.00 88.06 88 HIS A CA 1
ATOM 707 C C . HIS A 1 88 ? -1.511 -10.974 -17.003 1.00 88.06 88 HIS A C 1
ATOM 709 O O . HIS A 1 88 ? -2.517 -10.646 -16.374 1.00 88.06 88 HIS A O 1
ATOM 715 N N . ARG A 1 89 ? -0.531 -11.687 -16.428 1.00 87.38 89 ARG A N 1
ATOM 716 C CA . ARG A 1 89 ? -0.536 -12.061 -15.005 1.00 87.38 89 ARG A CA 1
ATOM 717 C C . ARG A 1 89 ? -0.319 -10.840 -14.125 1.00 87.38 89 ARG A C 1
ATOM 719 O O . ARG A 1 89 ? -0.990 -10.706 -13.106 1.00 87.38 89 ARG A O 1
ATOM 726 N N . LEU A 1 90 ? 0.582 -9.944 -14.524 1.00 89.00 90 LEU A N 1
ATOM 727 C CA . LEU A 1 90 ? 0.806 -8.698 -13.804 1.00 89.00 90 LEU A CA 1
ATOM 728 C C . LEU A 1 90 ? -0.474 -7.853 -13.763 1.00 89.00 90 LEU A C 1
ATOM 730 O O . LEU A 1 90 ? -0.872 -7.423 -12.685 1.00 89.00 90 LEU A O 1
ATOM 734 N N . ALA A 1 91 ? -1.174 -7.704 -14.889 1.00 88.81 91 ALA A N 1
ATOM 735 C CA . ALA A 1 91 ? -2.441 -6.979 -14.959 1.00 88.81 91 ALA A CA 1
ATOM 736 C C . ALA A 1 91 ? -3.496 -7.568 -14.007 1.00 88.81 91 ALA A C 1
ATOM 738 O O . ALA A 1 91 ? -4.141 -6.824 -13.267 1.00 88.81 91 ALA A O 1
ATOM 739 N N . GLN A 1 92 ? -3.603 -8.902 -13.943 1.00 87.75 92 GLN A N 1
ATOM 740 C CA . GLN A 1 92 ? -4.487 -9.591 -12.994 1.00 87.75 92 GLN A CA 1
ATOM 741 C C . GLN A 1 92 ? -4.125 -9.279 -11.535 1.00 87.75 92 GLN A C 1
ATOM 743 O O . GLN A 1 92 ? -5.005 -8.928 -10.751 1.00 87.75 92 GLN A O 1
ATOM 748 N N . ILE A 1 93 ? -2.840 -9.360 -11.176 1.00 87.62 93 ILE A N 1
ATOM 749 C CA . ILE A 1 93 ? -2.360 -9.102 -9.808 1.00 87.62 93 ILE A CA 1
ATOM 750 C C . ILE A 1 93 ? -2.560 -7.631 -9.417 1.00 87.62 93 ILE A C 1
ATOM 752 O O . ILE A 1 93 ? -2.949 -7.332 -8.288 1.00 87.62 93 ILE A O 1
ATOM 756 N N . MET A 1 94 ? -2.332 -6.705 -10.349 1.00 86.94 94 MET A N 1
ATOM 757 C CA . MET A 1 94 ? -2.573 -5.275 -10.140 1.00 86.94 94 MET A CA 1
ATOM 758 C C . MET A 1 94 ? -4.066 -4.921 -10.177 1.00 86.94 94 MET A C 1
ATOM 760 O O . MET A 1 94 ? -4.455 -3.825 -9.774 1.00 86.94 94 MET A O 1
ATOM 764 N N . GLY A 1 95 ? -4.920 -5.844 -10.619 1.00 85.50 95 GLY A N 1
ATOM 765 C CA . GLY A 1 95 ? -6.356 -5.637 -10.742 1.00 85.50 95 GLY A CA 1
ATOM 766 C C . GLY A 1 95 ? -6.732 -4.653 -11.849 1.00 85.50 95 GLY A C 1
ATOM 767 O O . GLY A 1 95 ? -7.749 -3.971 -11.723 1.00 85.50 95 GLY A O 1
ATOM 768 N N . HIS A 1 96 ? -5.920 -4.552 -12.901 1.00 87.00 96 HIS A N 1
ATOM 769 C CA . HIS A 1 96 ? -6.209 -3.738 -14.077 1.00 87.00 96 HIS A CA 1
ATOM 770 C C . HIS A 1 96 ? -7.140 -4.486 -15.034 1.00 87.00 96 HIS A C 1
ATOM 772 O O . HIS A 1 96 ? -6.926 -5.664 -15.311 1.00 87.00 96 HIS A O 1
ATOM 778 N N . ASP A 1 97 ? -8.158 -3.791 -15.544 1.00 78.00 97 ASP A N 1
ATOM 779 C CA . ASP A 1 97 ? -9.087 -4.336 -16.545 1.00 78.00 97 ASP A CA 1
ATOM 780 C C . ASP A 1 97 ? -8.556 -4.179 -17.980 1.00 78.00 97 ASP A C 1
ATOM 782 O O . ASP A 1 97 ? -8.990 -4.895 -18.876 1.00 78.00 97 ASP A O 1
ATOM 786 N N . SER A 1 98 ? -7.575 -3.291 -18.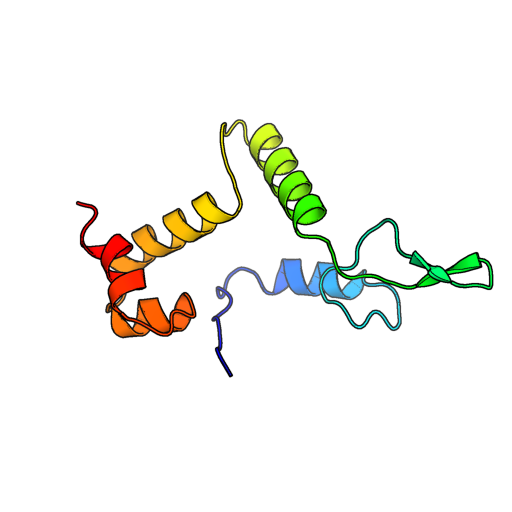186 1.00 77.38 98 SER A N 1
ATOM 787 C CA . SER A 1 98 ? -6.845 -3.133 -19.447 1.00 77.38 98 SER A CA 1
ATOM 788 C C . SER A 1 98 ? -5.359 -3.456 -19.278 1.00 77.38 98 SER A C 1
ATOM 790 O O . SER A 1 98 ? -4.716 -3.106 -18.281 1.00 77.38 98 SER A O 1
ATOM 792 N N . LEU A 1 99 ? -4.793 -4.104 -20.298 1.00 78.38 99 LEU A N 1
ATOM 793 C CA . LEU A 1 99 ? -3.357 -4.348 -20.391 1.00 78.38 99 LEU A CA 1
ATOM 794 C C . LEU A 1 99 ? -2.575 -3.045 -20.602 1.00 78.38 99 LEU A C 1
ATOM 796 O O . LEU A 1 99 ? -1.448 -2.952 -20.119 1.00 78.38 99 LEU A O 1
ATOM 800 N N . ASP A 1 100 ? -3.176 -2.021 -21.213 1.00 77.62 100 ASP A N 1
ATOM 801 C CA . ASP A 1 100 ? -2.520 -0.734 -21.491 1.00 77.62 100 ASP A CA 1
ATOM 802 C C . ASP A 1 100 ? -2.069 -0.034 -20.207 1.00 77.62 100 ASP A C 1
ATOM 804 O O . ASP A 1 100 ? -0.956 0.483 -20.123 1.00 77.62 100 ASP A O 1
ATOM 808 N N . THR A 1 101 ? -2.883 -0.107 -19.150 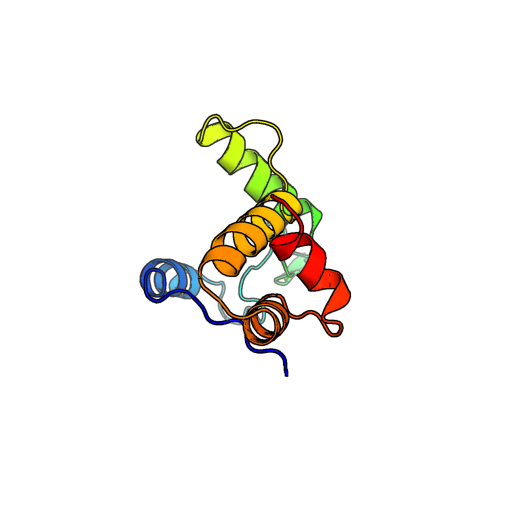1.00 76.25 101 THR A N 1
ATOM 809 C CA . THR A 1 101 ? -2.539 0.441 -17.828 1.00 76.25 101 THR A CA 1
ATOM 810 C C . THR A 1 101 ? -1.384 -0.316 -17.171 1.00 76.25 101 THR A C 1
ATOM 812 O O . THR A 1 101 ? -0.728 0.199 -16.272 1.00 76.25 101 THR A O 1
ATOM 815 N N . THR A 1 102 ? -1.125 -1.552 -17.601 1.00 82.25 102 THR A N 1
ATOM 816 C CA . THR A 1 102 ? -0.014 -2.380 -17.114 1.00 82.25 102 THR A CA 1
ATOM 817 C C . THR A 1 102 ? 1.241 -2.209 -17.975 1.00 82.25 102 THR A C 1
ATOM 819 O O . THR A 1 102 ? 2.350 -2.347 -17.462 1.00 82.25 102 THR A O 1
ATOM 822 N N . MET A 1 103 ? 1.094 -1.836 -19.253 1.00 81.25 103 MET A N 1
ATOM 823 C CA . MET A 1 103 ? 2.215 -1.587 -20.171 1.00 81.25 103 MET A CA 1
ATOM 824 C C . MET A 1 103 ? 3.175 -0.510 -19.664 1.00 81.25 103 MET A C 1
ATOM 826 O O . MET A 1 103 ? 4.366 -0.583 -19.962 1.00 81.25 103 MET A O 1
ATOM 830 N N . VAL A 1 104 ? 2.695 0.442 -18.856 1.00 83.75 104 VAL A N 1
ATOM 831 C CA . VAL A 1 104 ? 3.542 1.462 -18.210 1.00 83.75 104 VAL A CA 1
ATOM 832 C C . VAL A 1 104 ? 4.666 0.844 -17.366 1.00 83.75 104 VAL A C 1
ATOM 834 O O . VAL A 1 104 ? 5.734 1.432 -17.262 1.00 83.75 104 VAL A O 1
ATOM 837 N N . TYR A 1 105 ? 4.464 -0.362 -16.817 1.00 81.31 105 TYR A N 1
ATOM 838 C CA . TYR A 1 105 ? 5.464 -1.066 -16.004 1.00 81.31 105 TYR A CA 1
ATOM 839 C C . TYR A 1 105 ? 6.470 -1.879 -16.814 1.00 81.31 105 TYR A C 1
ATOM 841 O O . TYR A 1 105 ? 7.483 -2.295 -16.263 1.00 81.31 105 TYR A O 1
ATOM 849 N N . VAL A 1 106 ? 6.186 -2.121 -18.094 1.00 78.81 106 VAL A N 1
ATOM 850 C CA . VAL A 1 106 ? 7.049 -2.892 -19.003 1.00 78.81 106 VAL A CA 1
ATOM 851 C C . VAL A 1 106 ? 7.834 -1.968 -19.932 1.00 78.81 106 VAL A C 1
ATOM 853 O O . VAL A 1 106 ? 8.968 -2.270 -20.274 1.00 78.81 106 VAL A O 1
ATOM 856 N N . ARG A 1 107 ? 7.250 -0.830 -20.328 1.00 75.31 107 ARG A N 1
ATOM 857 C CA . ARG A 1 107 ? 7.894 0.169 -21.200 1.00 75.31 107 ARG A CA 1
ATOM 858 C C . ARG A 1 107 ? 8.877 1.089 -20.464 1.00 75.31 107 ARG A C 1
ATOM 860 O O . ARG A 1 107 ? 9.555 1.874 -21.109 1.00 75.31 107 ARG A O 1
ATOM 867 N N . GLY A 1 108 ? 8.917 1.030 -19.134 1.00 59.69 108 GLY A N 1
ATOM 868 C CA . GLY A 1 108 ? 9.809 1.825 -18.293 1.00 59.69 108 GLY A CA 1
ATOM 869 C C . GLY A 1 108 ? 11.187 1.188 -18.117 1.00 59.69 108 GLY A C 1
ATOM 870 O O . GLY A 1 108 ? 11.524 0.826 -16.992 1.00 59.69 108 GLY A O 1
ATOM 871 N N . THR A 1 109 ? 11.937 1.067 -19.215 1.00 45.12 109 THR A N 1
ATOM 872 C CA . THR A 1 109 ? 13.411 0.979 -19.299 1.00 45.12 109 THR A CA 1
ATOM 873 C C . THR A 1 109 ? 13.833 1.440 -20.680 1.00 45.12 109 THR A C 1
ATOM 875 O O . THR A 1 109 ? 13.269 0.880 -21.648 1.00 45.12 109 THR A O 1
#

Foldseek 3Di:
DQDADDDPPPPVVLVVQVVPDPPPAPESAWDPVADQDPVRDGHTDHQDQVNVQVVQVVVCVVVVHPDDGPVVVLLVVLLVVLVPDDLVVSCSNSVHPDSVVSVVSVPPD

Radius of gyration: 17.6 Å; chains: 1; bounding box: 41×28×44 Å